Protein AF-A0A1B6MMY5-F1 (afdb_monomer_lite)

Radius of gyration: 15.61 Å; chains: 1; bounding box: 43×25×40 Å

pLDDT: mean 74.76, std 17.75, range [34.72, 93.81]

Structure (mmCIF, N/CA/C/O backbone):
data_AF-A0A1B6MMY5-F1
#
_entry.id   AF-A0A1B6MMY5-F1
#
loop_
_atom_site.group_PDB
_atom_site.id
_atom_site.type_symbol
_atom_site.label_atom_id
_atom_site.label_alt_id
_atom_site.label_comp_id
_atom_site.label_asym_id
_atom_site.label_entity_id
_atom_site.label_seq_id
_atom_site.pdbx_PDB_ins_code
_atom_site.Cartn_x
_atom_site.Cartn_y
_atom_site.Cartn_z
_atom_site.occupancy
_atom_site.B_iso_or_equiv
_atom_site.auth_seq_id
_atom_site.auth_comp_id
_atom_site.auth_asym_id
_atom_site.auth_atom_id
_atom_site.pdbx_PDB_model_num
ATOM 1 N N . ALA A 1 1 ? -19.274 17.283 12.962 1.00 47.78 1 ALA A N 1
ATOM 2 C CA . ALA A 1 1 ? -18.486 17.045 11.737 1.00 47.78 1 ALA A CA 1
ATOM 3 C C . ALA A 1 1 ? -18.705 15.600 11.313 1.00 47.78 1 ALA A C 1
ATOM 5 O O . ALA A 1 1 ? -18.506 14.723 12.147 1.00 47.78 1 ALA A O 1
ATOM 6 N N . ASN A 1 2 ? -19.178 15.352 10.088 1.00 52.91 2 ASN A N 1
ATOM 7 C CA . ASN A 1 2 ? -19.291 13.988 9.566 1.00 52.91 2 ASN A CA 1
ATOM 8 C C . ASN A 1 2 ? -17.880 13.420 9.413 1.00 52.91 2 ASN A C 1
ATOM 10 O O . ASN A 1 2 ? -17.102 13.917 8.601 1.00 52.91 2 ASN A O 1
ATOM 14 N N . LYS A 1 3 ? -17.532 12.427 10.233 1.00 64.00 3 LYS A N 1
ATOM 15 C CA . LYS A 1 3 ? -16.299 11.663 10.051 1.00 64.00 3 LYS A CA 1
ATOM 16 C C . LYS A 1 3 ? -16.514 10.738 8.861 1.00 64.00 3 LYS A C 1
ATOM 18 O O . LYS A 1 3 ? -17.360 9.851 8.930 1.00 64.00 3 LYS A O 1
ATOM 23 N N . SER A 1 4 ? -15.786 10.966 7.772 1.00 78.31 4 SER A N 1
ATOM 24 C CA . SER A 1 4 ? -15.742 10.002 6.675 1.00 78.31 4 SER A CA 1
ATOM 25 C C . SER A 1 4 ? -15.102 8.714 7.188 1.00 78.31 4 SER A C 1
ATOM 27 O O . SER A 1 4 ? -14.048 8.753 7.825 1.00 78.31 4 SER A O 1
ATOM 29 N N . ILE A 1 5 ? -15.753 7.586 6.925 1.00 87.12 5 ILE A N 1
ATOM 30 C CA . ILE A 1 5 ? -15.269 6.255 7.290 1.00 87.12 5 ILE A CA 1
ATOM 31 C C . ILE A 1 5 ? -14.815 5.524 6.030 1.00 87.12 5 ILE A C 1
ATOM 33 O O . ILE A 1 5 ? -15.452 5.622 4.982 1.00 87.12 5 ILE A O 1
ATOM 37 N N . PHE A 1 6 ? -13.707 4.803 6.130 1.00 84.69 6 PHE A N 1
ATOM 38 C CA . PHE A 1 6 ? -13.290 3.827 5.133 1.00 84.69 6 PHE A CA 1
ATOM 39 C C . PHE A 1 6 ? -13.810 2.455 5.556 1.00 84.69 6 PHE A C 1
ATOM 41 O O . PHE A 1 6 ? -13.650 2.075 6.713 1.00 84.69 6 PHE A O 1
ATOM 48 N N . VAL A 1 7 ? -14.420 1.720 4.629 1.00 85.31 7 VAL A N 1
ATOM 49 C CA . VAL A 1 7 ? -14.880 0.348 4.864 1.00 85.31 7 VAL A CA 1
ATOM 50 C C . VAL A 1 7 ? -14.087 -0.574 3.949 1.00 85.31 7 VAL A C 1
ATOM 52 O O . VAL A 1 7 ? -14.070 -0.358 2.736 1.00 85.31 7 VAL A O 1
ATOM 55 N N . ASN A 1 8 ? -13.390 -1.557 4.518 1.00 82.62 8 ASN A N 1
ATOM 56 C CA . ASN A 1 8 ? -12.650 -2.542 3.728 1.00 82.62 8 ASN A CA 1
ATOM 57 C C . ASN A 1 8 ? -13.586 -3.655 3.202 1.00 82.62 8 ASN A C 1
ATOM 59 O O . ASN A 1 8 ? -14.779 -3.695 3.507 1.00 82.62 8 ASN A O 1
ATOM 63 N N . SER A 1 9 ? -13.040 -4.587 2.419 1.00 75.94 9 SER A N 1
ATOM 64 C CA . SER A 1 9 ? -13.798 -5.703 1.833 1.00 75.94 9 SER A CA 1
ATOM 65 C C . SER A 1 9 ? -14.352 -6.699 2.861 1.00 75.94 9 SER A C 1
ATOM 67 O O . SER A 1 9 ? -15.299 -7.415 2.544 1.00 75.94 9 SER A O 1
ATOM 69 N N . SER A 1 10 ? -13.811 -6.736 4.085 1.00 82.81 10 SER A N 1
ATOM 70 C CA . SER A 1 10 ? -14.333 -7.551 5.189 1.00 82.81 10 SER A CA 1
ATOM 71 C C . SER A 1 10 ? -15.380 -6.827 6.047 1.00 82.81 10 SER A C 1
ATOM 73 O O . SER A 1 10 ? -15.894 -7.414 6.998 1.00 82.81 10 SER A O 1
ATOM 75 N N . GLY A 1 11 ? -15.722 -5.573 5.728 1.00 82.81 11 GLY A N 1
ATOM 76 C CA . GLY A 1 11 ? -16.668 -4.760 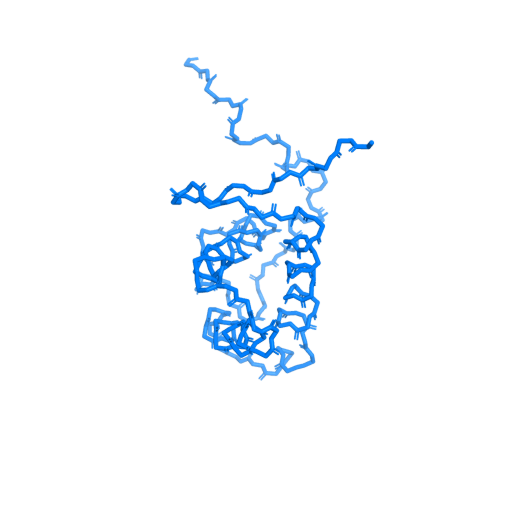6.501 1.00 82.81 11 GLY A CA 1
ATOM 77 C C . GLY A 1 11 ? -16.054 -4.038 7.707 1.00 82.81 11 GLY A C 1
ATOM 78 O O . GLY A 1 11 ? -16.779 -3.403 8.472 1.00 82.81 11 GLY A O 1
ATOM 79 N N . GLY A 1 12 ? -14.733 -4.097 7.879 1.00 86.62 12 GLY A N 1
ATOM 80 C CA . GLY A 1 12 ? -13.991 -3.332 8.876 1.00 86.62 12 GLY A CA 1
ATOM 81 C C . GLY A 1 12 ? -14.055 -1.833 8.590 1.00 86.62 12 GLY A C 1
ATOM 82 O O . GLY A 1 12 ? -13.833 -1.396 7.459 1.00 86.62 12 GLY A O 1
ATOM 83 N N . THR A 1 13 ? -14.364 -1.043 9.619 1.00 90.38 13 THR A N 1
ATOM 84 C CA . THR A 1 13 ? -14.527 0.412 9.523 1.00 90.38 13 THR A CA 1
ATOM 85 C C . THR A 1 13 ? -13.335 1.142 10.125 1.00 90.38 13 THR A C 1
ATOM 87 O O . THR A 1 13 ? -13.007 0.935 11.294 1.00 90.38 13 THR A O 1
ATOM 90 N N . TYR A 1 14 ? -12.749 2.060 9.367 1.00 88.94 14 TYR A N 1
ATOM 91 C CA . TYR A 1 14 ? -11.560 2.811 9.754 1.00 88.94 14 TYR A CA 1
ATOM 92 C C . TYR A 1 14 ? -11.766 4.309 9.548 1.00 88.94 14 TYR A C 1
ATOM 94 O O . TYR A 1 14 ? -12.583 4.743 8.733 1.00 88.94 14 TYR A O 1
ATOM 102 N N . ASP A 1 15 ? -11.008 5.115 10.286 1.00 90.19 15 ASP A N 1
ATOM 103 C CA . ASP A 1 15 ? -10.993 6.562 10.096 1.00 90.19 15 ASP A CA 1
ATOM 104 C C . ASP A 1 15 ? -10.401 6.902 8.716 1.00 90.19 15 ASP A C 1
ATOM 106 O O . ASP A 1 15 ? -9.275 6.515 8.398 1.00 90.19 15 ASP A O 1
ATOM 110 N N . ASN A 1 16 ? -11.153 7.616 7.873 1.00 88.56 16 ASN A N 1
ATOM 111 C CA . ASN A 1 16 ? -10.693 7.921 6.518 1.00 88.56 16 ASN A CA 1
ATOM 112 C C . ASN A 1 16 ? -9.455 8.830 6.503 1.00 88.56 16 ASN A C 1
ATOM 114 O O . ASN A 1 16 ? -8.648 8.716 5.589 1.00 88.56 16 ASN A O 1
ATOM 118 N N . TYR A 1 17 ? -9.276 9.715 7.487 1.00 89.81 17 TYR A N 1
ATOM 119 C CA . TYR A 1 17 ? -8.084 10.561 7.562 1.00 89.81 17 TYR A CA 1
ATOM 120 C C . TYR A 1 17 ? -6.838 9.717 7.836 1.00 89.81 17 TYR A C 1
ATOM 122 O O . TYR A 1 17 ? -5.814 9.905 7.182 1.00 89.81 17 TYR A O 1
ATOM 130 N N . LEU A 1 18 ? -6.942 8.730 8.732 1.00 90.69 18 LEU A N 1
ATOM 131 C CA . LEU A 1 18 ? -5.872 7.755 8.952 1.00 90.69 18 LEU A CA 1
ATOM 132 C C . LEU A 1 18 ? -5.528 7.008 7.656 1.00 90.69 18 LEU A C 1
ATOM 134 O O . LEU A 1 18 ? -4.361 6.943 7.278 1.00 90.69 18 LEU A O 1
ATOM 138 N N . VAL A 1 19 ? -6.539 6.482 6.959 1.00 90.19 19 VAL A N 1
ATOM 139 C CA . VAL A 1 19 ? -6.339 5.717 5.718 1.00 90.19 19 VAL A CA 1
ATOM 140 C C . VAL A 1 19 ? -5.700 6.572 4.622 1.00 90.19 19 VAL A C 1
ATOM 142 O O . VAL A 1 19 ? -4.749 6.130 3.985 1.00 90.19 19 VAL A O 1
ATOM 145 N N . GLN A 1 20 ? -6.173 7.803 4.419 1.00 90.00 20 GLN A N 1
ATOM 146 C CA . GLN A 1 20 ? -5.607 8.719 3.423 1.00 90.00 20 GLN A CA 1
ATOM 147 C C . GLN A 1 20 ? -4.156 9.092 3.743 1.00 90.00 20 GLN A C 1
ATOM 149 O O . GLN A 1 20 ? -3.329 9.118 2.836 1.00 90.00 20 GLN A O 1
ATOM 154 N N . ASN A 1 21 ? -3.820 9.306 5.019 1.00 92.06 21 ASN A N 1
ATOM 155 C CA . ASN A 1 21 ? -2.438 9.571 5.419 1.00 92.06 21 ASN A CA 1
ATOM 156 C C . ASN A 1 21 ? -1.521 8.376 5.149 1.00 92.06 21 ASN A C 1
ATOM 158 O O . ASN A 1 21 ? -0.424 8.572 4.641 1.00 92.06 21 ASN A O 1
ATOM 162 N N . LEU A 1 22 ? -1.972 7.149 5.437 1.00 92.81 22 LEU A N 1
ATOM 163 C CA . LEU A 1 22 ? -1.197 5.937 5.150 1.00 92.81 22 LEU A CA 1
ATOM 164 C C . LEU A 1 22 ? -0.953 5.764 3.645 1.00 92.81 22 LEU A C 1
ATOM 166 O O . LEU A 1 22 ? 0.160 5.436 3.242 1.00 92.81 22 LEU A O 1
ATOM 170 N N . ILE A 1 23 ? -1.966 6.030 2.813 1.00 90.00 23 ILE A N 1
ATOM 171 C CA . ILE A 1 23 ? -1.830 5.991 1.350 1.00 90.00 23 ILE A CA 1
ATOM 172 C C . ILE A 1 23 ? -0.841 7.060 0.873 1.00 90.00 23 ILE A C 1
ATOM 174 O O . ILE A 1 23 ? 0.064 6.747 0.105 1.00 90.00 23 ILE A O 1
ATOM 178 N N . ALA A 1 24 ? -0.984 8.306 1.329 1.00 88.19 24 ALA A N 1
ATOM 179 C CA . ALA A 1 24 ? -0.100 9.397 0.925 1.00 88.19 24 ALA A CA 1
ATOM 180 C C . ALA A 1 24 ? 1.355 9.130 1.339 1.00 88.19 24 ALA A C 1
ATOM 182 O O . ALA A 1 24 ? 2.274 9.334 0.548 1.00 88.19 24 ALA A O 1
ATOM 183 N N . GLU A 1 25 ? 1.564 8.624 2.555 1.00 89.69 25 GLU A N 1
ATOM 184 C CA . GLU A 1 25 ? 2.888 8.270 3.061 1.00 89.69 25 GLU A CA 1
ATOM 185 C C . GLU A 1 25 ? 3.509 7.120 2.261 1.00 89.69 25 GLU A C 1
ATOM 187 O O . GLU A 1 25 ? 4.681 7.199 1.899 1.00 89.69 25 GLU A O 1
ATOM 192 N N . ALA A 1 26 ? 2.729 6.093 1.912 1.00 87.81 26 ALA A N 1
ATOM 193 C CA . ALA A 1 26 ? 3.189 5.013 1.045 1.00 87.81 26 ALA A CA 1
ATOM 194 C C . ALA A 1 26 ? 3.566 5.522 -0.356 1.00 87.81 26 ALA A C 1
ATOM 196 O O . ALA A 1 26 ? 4.632 5.192 -0.867 1.00 87.81 26 ALA A O 1
ATOM 197 N N . MET A 1 27 ? 2.745 6.379 -0.964 1.00 81.94 27 MET A N 1
ATOM 198 C CA . MET A 1 27 ? 3.056 6.961 -2.273 1.00 81.94 27 MET A CA 1
ATOM 199 C C . MET A 1 27 ? 4.377 7.744 -2.227 1.00 81.94 27 MET A C 1
ATOM 201 O O . MET A 1 27 ? 5.283 7.487 -3.014 1.00 81.94 27 MET A O 1
ATOM 205 N N . VAL A 1 28 ? 4.538 8.653 -1.265 1.00 80.75 28 VAL A N 1
ATOM 206 C CA . VAL A 1 28 ? 5.719 9.530 -1.196 1.00 80.75 28 VAL A CA 1
ATOM 207 C C . VAL A 1 28 ? 6.986 8.780 -0.778 1.00 80.75 28 VAL A C 1
ATOM 209 O O . VAL A 1 28 ? 8.028 8.949 -1.406 1.00 80.75 28 VAL A O 1
ATOM 212 N N . ASN A 1 29 ? 6.918 7.956 0.270 1.00 77.88 29 ASN A N 1
ATOM 213 C CA . ASN A 1 29 ? 8.115 7.381 0.893 1.00 77.88 29 ASN A CA 1
ATOM 214 C C . ASN A 1 29 ? 8.495 6.005 0.342 1.00 77.88 29 ASN A C 1
ATOM 216 O O . ASN A 1 29 ? 9.662 5.624 0.421 1.00 77.88 29 ASN A O 1
ATOM 220 N N . VAL A 1 30 ? 7.525 5.250 -0.181 1.00 79.69 30 VAL A N 1
ATOM 221 C CA . VAL A 1 30 ? 7.733 3.871 -0.641 1.00 79.69 30 VAL A CA 1
ATOM 222 C C . VAL A 1 30 ? 7.827 3.833 -2.161 1.00 79.69 30 VAL A C 1
ATOM 224 O O . VAL A 1 30 ? 8.801 3.297 -2.677 1.00 79.69 30 VAL A O 1
ATOM 227 N N . LEU A 1 31 ? 6.870 4.437 -2.874 1.00 70.94 31 LEU A N 1
ATOM 228 C CA . LEU A 1 31 ? 6.870 4.487 -4.343 1.00 70.94 31 LEU A CA 1
ATOM 229 C C . LEU A 1 31 ? 7.885 5.494 -4.888 1.00 70.94 31 LEU A C 1
ATOM 231 O O . LEU A 1 31 ? 8.701 5.132 -5.724 1.00 70.94 31 LEU A O 1
ATOM 235 N N . PHE A 1 32 ? 7.899 6.732 -4.393 1.00 67.94 32 PHE A N 1
ATOM 236 C CA . PHE A 1 32 ? 8.749 7.801 -4.946 1.00 67.94 32 PHE A CA 1
ATOM 237 C C . PHE A 1 32 ? 10.058 8.042 -4.175 1.00 67.94 32 PHE A C 1
ATOM 239 O O . PHE A 1 32 ? 10.649 9.121 -4.253 1.00 67.94 32 PHE A O 1
ATOM 246 N N . GLY A 1 33 ? 10.543 7.0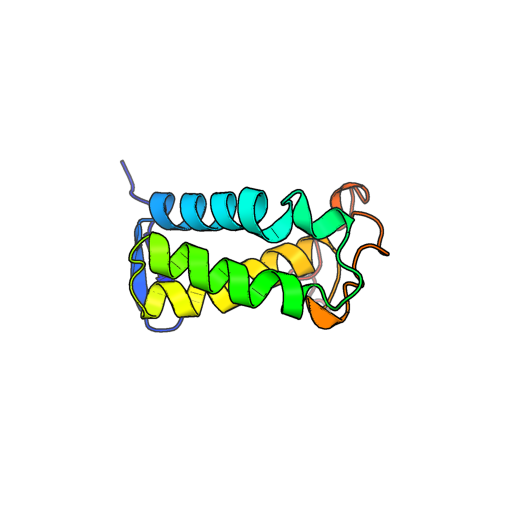43 -3.434 1.00 67.81 33 GLY A N 1
ATOM 247 C CA . GLY A 1 33 ? 11.804 7.146 -2.697 1.00 67.81 33 GLY A CA 1
ATOM 248 C C . GLY A 1 33 ? 13.041 7.217 -3.608 1.00 67.81 33 GLY A C 1
ATOM 249 O O . GLY A 1 33 ? 13.066 6.645 -4.695 1.00 67.81 33 GLY A O 1
ATOM 250 N N . GLU A 1 34 ? 14.125 7.846 -3.133 1.00 71.12 34 GLU A N 1
ATOM 251 C CA . GLU A 1 34 ? 15.418 7.950 -3.852 1.00 71.12 34 GLU A CA 1
ATOM 252 C C . GLU A 1 34 ? 15.961 6.594 -4.340 1.00 71.12 34 GLU A C 1
ATOM 254 O O . GLU A 1 34 ? 16.608 6.515 -5.382 1.00 71.12 34 GLU A O 1
ATOM 259 N N . GLN A 1 35 ? 15.665 5.509 -3.616 1.00 71.94 35 GLN A N 1
ATOM 260 C CA . GLN A 1 35 ? 16.109 4.159 -3.972 1.00 71.94 35 GLN A CA 1
ATOM 261 C C . GLN A 1 35 ? 15.491 3.635 -5.275 1.00 71.94 35 GLN A C 1
ATOM 263 O O . GLN A 1 35 ? 16.089 2.762 -5.904 1.00 71.94 35 GLN A O 1
ATOM 268 N N . LEU A 1 36 ? 14.331 4.156 -5.693 1.00 74.69 36 LEU A N 1
ATOM 269 C CA . LEU A 1 36 ? 13.672 3.716 -6.922 1.00 74.69 36 LEU A CA 1
ATOM 270 C C . LEU A 1 36 ? 14.504 4.084 -8.157 1.00 74.69 36 LEU A C 1
ATOM 272 O O . LEU A 1 36 ? 14.621 3.281 -9.075 1.00 74.69 36 LEU A O 1
ATOM 276 N N . LYS A 1 37 ? 15.156 5.256 -8.152 1.00 71.75 37 LYS A N 1
ATOM 277 C CA . LYS A 1 37 ? 15.930 5.788 -9.293 1.00 71.75 37 LYS A CA 1
ATOM 278 C C . LYS A 1 37 ? 17.046 4.859 -9.783 1.00 71.75 37 LYS A C 1
ATOM 280 O O . LYS A 1 37 ? 17.542 5.028 -10.894 1.00 71.75 37 LYS A O 1
ATOM 285 N N . HIS A 1 38 ? 17.486 3.929 -8.940 1.00 72.94 38 HIS A N 1
ATOM 286 C CA . HIS A 1 38 ? 18.579 2.999 -9.225 1.00 72.94 38 HIS A CA 1
ATOM 287 C C . HIS A 1 38 ? 18.126 1.536 -9.275 1.00 72.94 38 HIS A C 1
ATOM 289 O O . HIS A 1 38 ? 18.957 0.640 -9.434 1.00 72.94 38 HIS A O 1
ATOM 295 N N . TYR A 1 39 ? 16.832 1.279 -9.107 1.00 78.31 39 TYR A N 1
ATOM 296 C CA . TYR A 1 39 ? 16.279 -0.061 -9.138 1.00 78.31 39 TYR A CA 1
ATOM 297 C C . TYR A 1 39 ? 15.898 -0.430 -10.573 1.00 78.31 39 TYR A C 1
ATOM 299 O O . TYR A 1 39 ? 15.190 0.319 -11.223 1.00 78.31 39 TYR A O 1
ATOM 307 N N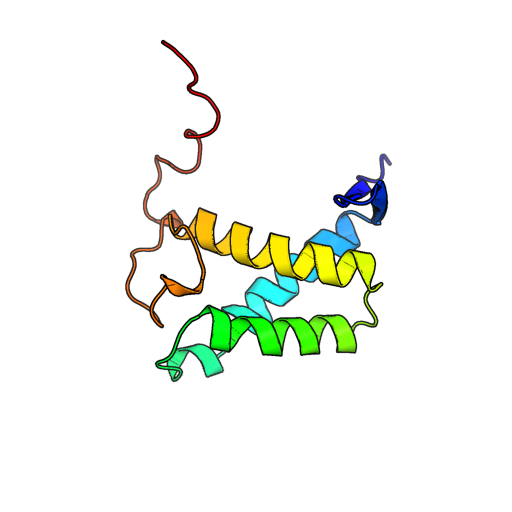 . ASN A 1 40 ? 16.354 -1.583 -11.070 1.00 72.88 40 ASN A N 1
ATOM 308 C CA . ASN A 1 40 ? 16.131 -2.020 -12.459 1.00 72.88 40 ASN A CA 1
ATOM 309 C C . ASN A 1 40 ? 15.191 -3.241 -12.574 1.00 72.88 40 ASN A C 1
ATOM 311 O O . ASN A 1 40 ? 15.189 -3.915 -13.602 1.00 72.88 40 ASN A O 1
ATOM 315 N N . GLY A 1 41 ? 14.447 -3.573 -11.513 1.00 75.38 41 GLY A N 1
ATOM 316 C CA . GLY A 1 41 ? 13.524 -4.717 -11.469 1.00 75.38 41 GLY A CA 1
ATOM 317 C C . GLY A 1 41 ? 12.048 -4.330 -11.630 1.00 75.38 41 GLY A C 1
ATOM 318 O O . GLY A 1 41 ? 11.732 -3.213 -12.039 1.00 75.38 41 GLY A O 1
ATOM 319 N N . SER A 1 42 ? 11.150 -5.253 -11.272 1.00 82.25 42 SER A N 1
ATOM 320 C CA . SER A 1 42 ? 9.698 -5.015 -11.229 1.00 82.25 42 SER A CA 1
ATOM 321 C C . SER A 1 42 ? 9.335 -3.980 -10.160 1.00 82.25 42 SER A C 1
ATOM 323 O O . SER A 1 42 ? 9.800 -4.073 -9.020 1.00 82.25 42 SER A O 1
ATOM 325 N N . MET A 1 43 ? 8.452 -3.027 -10.476 1.00 81.19 43 MET A N 1
ATOM 326 C CA . MET A 1 43 ? 7.950 -2.083 -9.471 1.00 81.19 43 MET A CA 1
ATOM 327 C C . MET A 1 43 ? 7.268 -2.813 -8.305 1.00 81.19 43 MET A C 1
ATOM 329 O O . MET A 1 43 ? 7.374 -2.366 -7.165 1.00 81.19 43 MET A O 1
ATOM 333 N N . ALA A 1 44 ? 6.632 -3.964 -8.548 1.00 84.12 44 ALA A N 1
ATOM 334 C CA . ALA A 1 44 ? 6.015 -4.763 -7.491 1.00 84.12 44 ALA A CA 1
ATOM 335 C C . ALA A 1 44 ? 7.053 -5.316 -6.499 1.00 84.12 44 ALA A C 1
ATOM 337 O O . ALA A 1 44 ? 6.834 -5.245 -5.286 1.00 84.12 44 ALA A O 1
ATOM 338 N N . ASP A 1 45 ? 8.197 -5.796 -7.000 1.00 86.62 45 ASP A N 1
ATOM 339 C CA . ASP A 1 45 ? 9.309 -6.313 -6.188 1.00 86.62 45 ASP A CA 1
ATOM 340 C C . ASP A 1 45 ? 9.996 -5.200 -5.386 1.00 86.62 45 ASP A C 1
ATOM 342 O O . ASP A 1 45 ? 10.506 -5.423 -4.285 1.00 86.62 45 ASP A O 1
ATOM 346 N N . PHE A 1 46 ? 10.004 -3.978 -5.922 1.00 85.19 46 PHE A N 1
ATOM 347 C CA . PHE A 1 46 ? 10.485 -2.810 -5.197 1.00 85.19 46 PHE A CA 1
ATOM 348 C C . PHE A 1 46 ? 9.500 -2.373 -4.109 1.00 85.19 46 PHE A C 1
ATOM 350 O O . PHE A 1 46 ? 9.889 -2.144 -2.960 1.00 85.19 46 PHE A O 1
ATOM 357 N N . PHE A 1 47 ? 8.230 -2.241 -4.474 1.00 87.25 47 PHE A N 1
ATOM 358 C CA . PHE A 1 47 ? 7.214 -1.595 -3.662 1.00 87.25 47 PHE A CA 1
ATOM 359 C C . PHE A 1 47 ? 6.701 -2.479 -2.525 1.00 87.25 47 PHE A C 1
ATOM 361 O O . PHE A 1 47 ? 6.648 -2.029 -1.381 1.00 87.25 47 PHE A O 1
ATOM 368 N N . THR A 1 48 ? 6.348 -3.734 -2.815 1.00 89.31 48 THR A N 1
ATOM 369 C CA . THR A 1 48 ? 5.614 -4.605 -1.878 1.00 89.31 48 THR A CA 1
ATOM 370 C C . THR A 1 48 ? 6.349 -4.808 -0.548 1.00 89.31 48 THR A C 1
ATOM 372 O O . THR A 1 48 ? 5.743 -4.568 0.497 1.00 89.31 48 THR A O 1
ATOM 375 N N . PRO A 1 49 ? 7.655 -5.150 -0.523 1.00 90.88 49 PRO A N 1
ATOM 376 C CA . PRO A 1 49 ? 8.366 -5.347 0.742 1.00 90.88 49 PRO A CA 1
ATOM 377 C C . PRO A 1 49 ? 8.466 -4.062 1.573 1.00 90.88 49 PRO A C 1
ATOM 379 O O . PRO A 1 49 ? 8.355 -4.089 2.795 1.00 90.88 49 PRO A O 1
ATOM 382 N N . ARG A 1 50 ? 8.636 -2.913 0.911 1.00 91.06 50 ARG A N 1
ATOM 383 C CA . ARG A 1 50 ? 8.773 -1.614 1.581 1.00 91.06 50 ARG A CA 1
ATOM 384 C C . ARG A 1 50 ? 7.430 -1.099 2.103 1.00 91.06 50 ARG A C 1
ATOM 386 O O . ARG A 1 50 ? 7.386 -0.447 3.146 1.00 91.06 50 ARG A O 1
ATOM 393 N N . LEU A 1 51 ? 6.332 -1.403 1.408 1.00 92.19 51 LEU A N 1
ATOM 394 C CA . LEU A 1 51 ? 4.990 -1.146 1.922 1.00 92.19 51 LEU A CA 1
ATOM 395 C C . LEU A 1 51 ? 4.738 -1.979 3.184 1.00 92.19 51 LEU A C 1
ATOM 397 O O . LEU A 1 51 ? 4.243 -1.445 4.175 1.00 92.19 51 LEU A O 1
ATOM 401 N N . ASP A 1 52 ? 5.119 -3.256 3.171 1.00 93.06 52 ASP A N 1
ATOM 402 C CA . ASP A 1 52 ? 4.983 -4.139 4.330 1.00 93.06 52 ASP A CA 1
ATOM 403 C C . ASP A 1 52 ? 5.743 -3.600 5.547 1.00 93.06 52 ASP A C 1
ATOM 405 O O . ASP A 1 52 ? 5.174 -3.506 6.637 1.00 93.06 52 ASP A O 1
ATOM 409 N N . GLU A 1 53 ? 6.990 -3.167 5.359 1.00 93.00 53 GLU A N 1
ATOM 410 C CA . GLU A 1 53 ? 7.793 -2.525 6.406 1.00 93.00 53 GLU A CA 1
ATOM 411 C C . GLU A 1 53 ? 7.132 -1.252 6.953 1.00 93.00 53 GLU A C 1
ATOM 413 O O . GLU A 1 53 ? 7.057 -1.071 8.173 1.00 93.00 53 GLU A O 1
ATOM 418 N N . LEU A 1 54 ? 6.599 -0.388 6.080 1.00 92.56 54 LEU A N 1
ATOM 419 C CA . LEU A 1 54 ? 5.896 0.827 6.495 1.00 92.56 54 LEU A CA 1
ATOM 420 C C . LEU A 1 54 ? 4.667 0.495 7.352 1.00 92.56 54 LEU A C 1
ATOM 422 O O . LEU A 1 54 ? 4.518 1.042 8.447 1.00 92.56 54 LEU A O 1
ATOM 426 N N . LEU A 1 55 ? 3.799 -0.404 6.888 1.00 93.81 55 LEU A N 1
ATOM 427 C CA . LEU A 1 55 ? 2.564 -0.762 7.593 1.00 93.81 55 LEU A CA 1
ATOM 428 C C . LEU A 1 55 ? 2.858 -1.423 8.948 1.00 93.81 55 LEU A C 1
ATOM 430 O O . LEU A 1 55 ? 2.205 -1.099 9.945 1.00 93.81 55 LEU A O 1
ATOM 434 N N . LEU A 1 56 ? 3.885 -2.275 9.010 1.00 93.69 56 LEU A N 1
ATOM 435 C CA . LEU A 1 56 ? 4.373 -2.864 10.259 1.00 93.69 56 LEU A CA 1
ATOM 436 C C . LEU A 1 56 ? 4.911 -1.794 11.216 1.00 93.69 56 LEU A C 1
ATOM 438 O O . LEU A 1 56 ? 4.540 -1.782 12.389 1.00 93.69 56 LEU A O 1
ATOM 442 N N . SER A 1 57 ? 5.726 -0.854 10.728 1.00 93.69 57 SER A N 1
ATOM 443 C CA . SER A 1 57 ? 6.308 0.220 11.552 1.00 93.69 57 SER A CA 1
ATOM 444 C C . SER A 1 57 ? 5.256 1.140 12.184 1.00 93.69 57 SER A C 1
ATOM 446 O O . SER A 1 57 ? 5.473 1.707 13.254 1.00 93.69 57 SER A O 1
ATOM 448 N N . LYS A 1 58 ? 4.093 1.265 11.537 1.00 91.94 58 LYS A N 1
ATOM 449 C CA . LYS A 1 58 ? 2.957 2.083 11.982 1.00 91.94 58 LYS A CA 1
ATOM 450 C C . LYS A 1 58 ? 1.967 1.304 12.849 1.00 91.94 58 LYS A C 1
ATOM 452 O O . LYS A 1 58 ? 0.971 1.883 13.279 1.00 91.94 58 LYS A O 1
ATOM 457 N N . ASN A 1 59 ? 2.239 0.023 13.111 1.00 93.19 59 ASN A N 1
ATOM 458 C CA . ASN A 1 59 ? 1.365 -0.877 13.857 1.00 93.19 59 ASN A CA 1
ATOM 459 C C . ASN A 1 59 ? -0.069 -0.887 13.292 1.00 93.19 59 ASN A C 1
ATOM 461 O O . ASN A 1 59 ? -1.051 -0.794 14.033 1.00 93.19 59 ASN A O 1
ATOM 465 N N . VAL A 1 60 ? -0.179 -0.911 11.959 1.00 92.62 60 VAL A N 1
ATOM 466 C CA . VAL A 1 60 ? -1.470 -0.921 11.263 1.00 92.62 60 VAL A CA 1
ATOM 467 C C . VAL A 1 60 ? -2.176 -2.241 11.548 1.00 92.62 60 VAL A C 1
ATOM 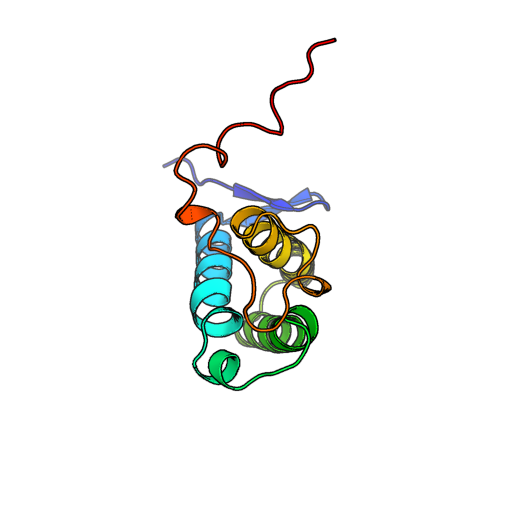469 O O . VAL A 1 60 ? -1.568 -3.309 11.486 1.00 92.62 60 VAL A O 1
ATOM 472 N N . ASP A 1 61 ? -3.474 -2.157 11.841 1.00 91.62 61 ASP A N 1
ATOM 473 C CA . ASP A 1 61 ? -4.340 -3.324 12.005 1.00 91.62 61 ASP A CA 1
ATOM 474 C C . ASP A 1 61 ? -4.167 -4.305 10.825 1.00 91.62 61 ASP A C 1
ATOM 476 O O . ASP A 1 61 ? -4.210 -3.858 9.677 1.00 91.62 61 ASP A O 1
ATOM 480 N N . PRO A 1 62 ? -3.995 -5.621 11.056 1.00 91.06 62 PRO A N 1
ATOM 481 C CA . PRO A 1 62 ? -3.729 -6.575 9.981 1.00 91.06 62 PRO A CA 1
ATOM 482 C C . PRO A 1 62 ? -4.765 -6.556 8.851 1.00 91.06 62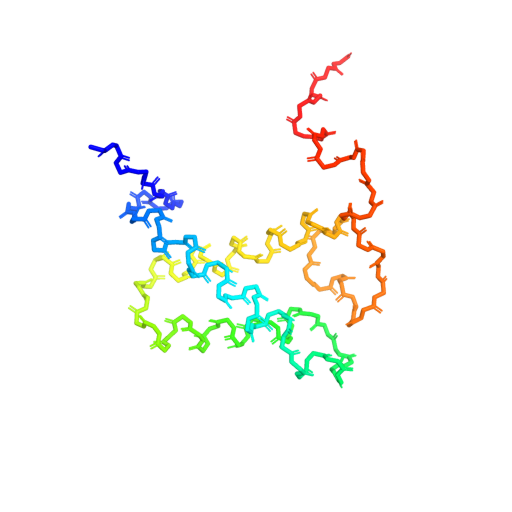 PRO A C 1
ATOM 484 O O . PRO A 1 62 ? -4.389 -6.624 7.685 1.00 91.06 62 PRO A O 1
ATOM 487 N N . GLN A 1 63 ? -6.056 -6.382 9.162 1.00 90.38 63 GLN A N 1
ATOM 488 C CA . GLN A 1 63 ? -7.095 -6.332 8.127 1.00 90.38 63 GLN A CA 1
ATOM 489 C C . GLN A 1 63 ? -7.036 -5.037 7.309 1.00 90.38 63 GLN A C 1
ATOM 491 O O . GLN A 1 63 ? -7.326 -5.044 6.109 1.00 90.38 63 GLN A O 1
ATOM 496 N N . LEU A 1 64 ? -6.665 -3.917 7.935 1.00 91.06 64 LEU A N 1
ATOM 497 C CA . LEU A 1 64 ? -6.398 -2.674 7.214 1.00 91.06 64 LEU A CA 1
ATOM 498 C C . LEU A 1 64 ? -5.120 -2.781 6.381 1.00 91.06 64 LEU A C 1
ATOM 500 O O . LEU A 1 64 ? -5.098 -2.309 5.248 1.00 91.06 64 LEU A O 1
ATOM 504 N N . SER A 1 65 ? -4.080 -3.410 6.926 1.00 92.19 65 SER A N 1
ATOM 505 C CA . SER A 1 65 ? -2.806 -3.646 6.251 1.00 92.19 65 SER A CA 1
ATOM 506 C C . SER A 1 65 ? -3.027 -4.429 4.961 1.00 92.19 65 SER A C 1
ATOM 508 O O . SER A 1 65 ? -2.689 -3.938 3.887 1.00 92.19 65 SER A O 1
ATOM 510 N N . ASP A 1 66 ? -3.719 -5.568 5.038 1.00 90.50 66 ASP A N 1
ATOM 511 C CA . ASP A 1 66 ? -4.057 -6.377 3.866 1.00 90.50 66 ASP A CA 1
ATOM 512 C C . ASP A 1 66 ? -4.858 -5.569 2.839 1.00 90.50 66 ASP A C 1
ATOM 514 O O . ASP A 1 66 ? -4.518 -5.559 1.659 1.00 90.50 66 ASP A O 1
ATOM 518 N N . ALA A 1 67 ? -5.870 -4.807 3.270 1.00 90.31 67 ALA A N 1
ATOM 519 C CA . ALA A 1 67 ? -6.647 -3.963 2.362 1.00 90.31 67 ALA A CA 1
ATOM 520 C C . ALA A 1 67 ? -5.790 -2.889 1.660 1.00 90.31 67 ALA A C 1
ATOM 522 O O . ALA A 1 67 ? -5.990 -2.608 0.475 1.00 90.31 67 ALA A O 1
ATOM 523 N N . LEU A 1 68 ? -4.830 -2.291 2.370 1.00 91.12 68 LEU A N 1
ATOM 524 C CA . LEU A 1 68 ? -3.920 -1.283 1.825 1.00 91.12 68 LEU A CA 1
ATOM 525 C C . LEU A 1 68 ? -2.910 -1.880 0.841 1.00 91.12 68 LEU A C 1
ATOM 527 O O . LEU A 1 68 ? -2.628 -1.238 -0.173 1.00 91.12 68 LEU A O 1
ATOM 531 N N . LYS A 1 69 ? -2.439 -3.111 1.079 1.00 90.12 69 LYS A N 1
ATOM 532 C CA . LYS A 1 69 ? -1.559 -3.844 0.154 1.00 90.12 69 LYS A CA 1
ATOM 533 C C . LYS A 1 69 ? -2.189 -4.077 -1.215 1.00 90.12 69 LYS A C 1
ATOM 535 O O . LYS A 1 69 ? -1.468 -4.082 -2.200 1.00 90.12 69 LYS A O 1
ATOM 540 N N . TYR A 1 70 ? -3.514 -4.206 -1.302 1.00 85.69 70 TYR A N 1
ATOM 541 C CA . TYR A 1 70 ? -4.211 -4.264 -2.594 1.00 85.69 70 TYR A CA 1
ATOM 542 C C . TYR A 1 70 ? -4.527 -2.875 -3.154 1.00 85.69 70 TYR A C 1
ATOM 544 O O . TYR A 1 70 ? -4.340 -2.618 -4.342 1.00 85.69 70 TYR A O 1
ATOM 552 N N . LYS A 1 71 ? -5.008 -1.959 -2.306 1.00 86.12 71 LYS A N 1
ATOM 553 C CA . LYS A 1 71 ? -5.518 -0.657 -2.751 1.00 86.12 71 LYS A CA 1
ATOM 554 C C . LYS A 1 71 ? -4.430 0.282 -3.271 1.00 86.12 71 LYS A C 1
ATOM 556 O O . LYS A 1 71 ? -4.669 0.992 -4.242 1.00 86.12 71 LYS A O 1
ATOM 561 N N . ILE A 1 72 ? -3.268 0.340 -2.620 1.00 87.88 72 ILE A N 1
ATOM 562 C CA . ILE A 1 72 ? -2.216 1.300 -2.988 1.00 87.88 72 ILE A CA 1
ATOM 563 C C . ILE A 1 72 ? -1.620 0.983 -4.371 1.00 87.88 72 ILE A C 1
ATOM 565 O O . ILE A 1 72 ? -1.596 1.901 -5.191 1.00 87.88 72 ILE A O 1
ATOM 569 N N . PRO A 1 73 ? -1.245 -0.275 -4.692 1.00 84.50 73 PRO A N 1
ATOM 570 C CA . PRO A 1 73 ? -0.858 -0.657 -6.052 1.00 84.50 73 PRO A CA 1
ATOM 571 C C . PRO A 1 73 ? -1.899 -0.286 -7.103 1.00 84.50 73 PRO A C 1
ATOM 573 O O . PRO A 1 73 ? -1.561 0.322 -8.106 1.00 84.50 73 PRO A O 1
ATOM 576 N N . GLN A 1 74 ? -3.180 -0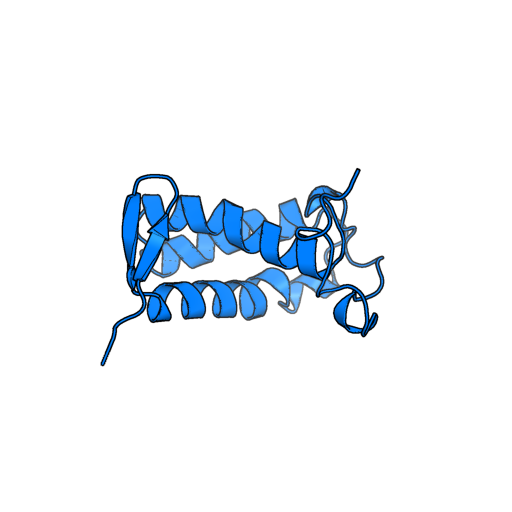.573 -6.852 1.00 83.25 74 GLN A N 1
ATOM 577 C CA . GLN A 1 74 ? -4.250 -0.245 -7.798 1.00 83.25 74 GLN A CA 1
ATOM 578 C C . GLN A 1 74 ? -4.334 1.253 -8.100 1.00 83.25 74 GLN A C 1
ATOM 580 O O . GLN A 1 74 ? -4.571 1.631 -9.242 1.00 83.25 74 GLN A O 1
ATOM 585 N N . LEU A 1 75 ? -4.150 2.112 -7.092 1.00 82.19 75 LEU A N 1
ATOM 586 C CA . LEU A 1 75 ? -4.173 3.563 -7.284 1.00 82.19 75 LEU A CA 1
ATOM 587 C C . LEU A 1 75 ? -3.021 4.045 -8.166 1.00 82.19 75 LEU A C 1
ATOM 589 O O . LEU A 1 75 ? -3.231 4.919 -9.003 1.00 82.19 75 LEU A O 1
ATOM 593 N N . GLU A 1 76 ? -1.830 3.476 -7.988 1.00 79.69 76 GLU A N 1
ATOM 594 C CA . GLU A 1 76 ? -0.697 3.749 -8.869 1.00 79.69 76 GLU A CA 1
ATOM 595 C C . GLU A 1 76 ? -1.003 3.252 -10.287 1.00 79.69 76 GLU A C 1
ATOM 597 O O . GLU A 1 76 ? -0.883 4.019 -11.238 1.00 79.69 76 GLU A O 1
ATOM 602 N N . CYS A 1 77 ? -1.479 2.014 -10.430 1.00 74.12 77 CYS A N 1
ATOM 603 C CA . CYS A 1 77 ? -1.676 1.395 -11.737 1.00 74.12 77 CYS A CA 1
ATOM 604 C C . CYS A 1 77 ? -2.714 2.171 -12.552 1.00 74.12 77 CYS A C 1
ATOM 606 O O . CYS A 1 77 ? -2.507 2.454 -13.730 1.00 74.12 77 CYS A O 1
ATOM 608 N N . VAL A 1 78 ? -3.784 2.629 -11.894 1.00 74.75 78 VAL A N 1
ATOM 609 C CA . VAL A 1 78 ? -4.776 3.544 -12.476 1.00 74.75 78 VAL A CA 1
ATOM 610 C C . VAL A 1 78 ? -4.139 4.869 -12.905 1.00 74.75 78 VAL A C 1
ATOM 612 O O . VAL A 1 78 ? -4.447 5.366 -13.987 1.00 74.75 78 VAL A O 1
ATOM 615 N N . ALA A 1 79 ? -3.239 5.437 -12.099 1.00 71.25 79 ALA A N 1
ATOM 616 C CA . ALA A 1 79 ? -2.527 6.673 -12.428 1.00 71.25 79 ALA A CA 1
ATOM 617 C C . ALA A 1 79 ? -1.483 6.510 -13.549 1.00 71.25 79 ALA A C 1
ATOM 619 O O . ALA A 1 79 ? -1.050 7.517 -14.108 1.00 71.25 79 ALA A O 1
ATOM 620 N N . SER A 1 80 ? -1.112 5.276 -13.894 1.00 68.69 80 SER A N 1
ATOM 621 C CA . SER A 1 80 ? -0.155 4.933 -14.954 1.00 68.69 80 SER A CA 1
ATOM 622 C C . SER A 1 80 ? -0.803 4.214 -16.149 1.00 68.69 80 SER A C 1
ATOM 624 O O . SER A 1 80 ? -0.098 3.794 -17.066 1.00 68.69 80 SER A O 1
ATOM 626 N N . ALA A 1 81 ? -2.137 4.071 -16.152 1.00 74.44 81 ALA A N 1
ATOM 627 C CA . ALA A 1 81 ? -2.905 3.291 -17.130 1.00 74.44 81 ALA A CA 1
ATOM 628 C C . ALA A 1 81 ? -2.369 1.856 -17.336 1.00 74.44 81 ALA A C 1
ATOM 630 O O . ALA A 1 81 ? -2.371 1.327 -18.449 1.00 74.44 81 ALA A O 1
ATOM 631 N N . ALA A 1 82 ? -1.907 1.239 -16.249 1.00 72.19 82 ALA A N 1
ATOM 632 C CA . ALA A 1 82 ? -1.377 -0.115 -16.199 1.00 72.19 82 ALA A CA 1
ATOM 633 C C . ALA A 1 82 ? -2.336 -1.065 -15.465 1.00 72.19 82 ALA A C 1
ATOM 635 O O . ALA A 1 82 ? -3.098 -0.648 -14.596 1.00 72.19 82 ALA A O 1
ATOM 636 N N . ASP A 1 83 ? -2.268 -2.358 -15.790 1.00 74.31 83 ASP A N 1
ATOM 637 C CA . ASP A 1 83 ? -3.060 -3.402 -15.126 1.00 74.31 83 ASP A CA 1
ATOM 638 C C . ASP A 1 83 ? -2.409 -3.911 -13.821 1.00 74.31 83 ASP A C 1
ATOM 640 O O . ASP A 1 83 ? -3.103 -4.443 -12.955 1.00 74.31 83 ASP A O 1
ATOM 644 N N . SER A 1 84 ? -1.083 -3.776 -13.666 1.00 78.06 84 SER A N 1
ATOM 645 C CA . SER A 1 84 ? -0.321 -4.228 -12.486 1.00 78.06 84 SER A CA 1
ATOM 646 C C . SER A 1 84 ? 0.974 -3.428 -12.296 1.00 78.06 84 SER A C 1
ATOM 648 O O . SER A 1 84 ? 1.540 -2.902 -13.249 1.00 78.06 84 SER A O 1
ATOM 650 N N . LEU A 1 85 ? 1.519 -3.418 -11.078 1.00 79.75 85 LEU A N 1
ATOM 651 C CA . LEU A 1 85 ? 2.877 -2.930 -10.825 1.00 79.75 85 LEU A CA 1
ATOM 652 C C . LEU A 1 85 ? 3.942 -3.766 -11.553 1.00 79.75 85 LEU A C 1
ATOM 654 O O . LEU A 1 85 ? 5.012 -3.255 -11.863 1.00 79.75 85 LEU A O 1
ATOM 658 N N . ASP A 1 86 ? 3.660 -5.028 -11.877 1.00 78.19 86 ASP A N 1
ATOM 659 C CA . ASP A 1 86 ? 4.616 -5.902 -12.572 1.00 78.19 86 ASP A CA 1
ATOM 660 C C . ASP A 1 86 ? 4.885 -5.482 -14.018 1.00 78.19 86 ASP A C 1
ATOM 662 O O . ASP A 1 86 ? 5.957 -5.754 -14.559 1.00 78.19 86 ASP A O 1
ATOM 666 N N . ILE A 1 87 ? 3.907 -4.832 -14.658 1.00 70.56 87 ILE A N 1
ATOM 667 C CA . ILE A 1 87 ? 4.038 -4.367 -16.047 1.00 70.56 87 ILE A CA 1
ATOM 668 C C . ILE A 1 87 ? 4.668 -2.973 -16.116 1.00 70.56 87 ILE A C 1
ATOM 670 O O . ILE A 1 87 ? 5.101 -2.531 -17.181 1.00 70.56 87 ILE A O 1
ATOM 674 N N . LEU A 1 88 ? 4.753 -2.296 -14.971 1.00 69.50 88 LEU A N 1
ATOM 675 C CA . LEU A 1 88 ? 5.450 -1.036 -14.812 1.00 69.50 88 LEU A CA 1
ATOM 676 C C . LEU A 1 88 ? 6.932 -1.341 -14.611 1.00 69.50 88 LEU A C 1
ATOM 678 O O . LEU A 1 88 ? 7.431 -1.511 -13.499 1.00 69.50 88 LEU A O 1
ATOM 682 N N . GLY A 1 89 ? 7.648 -1.449 -15.733 1.00 61.66 89 GLY A N 1
ATOM 683 C CA . GLY A 1 89 ? 9.108 -1.462 -15.721 1.00 61.66 89 GLY A CA 1
ATOM 684 C C . GLY A 1 89 ? 9.651 -0.217 -15.011 1.00 61.66 89 GLY A C 1
ATOM 685 O O . GLY A 1 89 ? 9.004 0.830 -15.027 1.00 61.66 89 GLY A O 1
ATOM 686 N N . ALA A 1 90 ? 10.841 -0.339 -14.408 1.00 58.41 90 ALA A N 1
ATOM 687 C CA . ALA A 1 90 ? 11.403 0.596 -13.423 1.00 58.41 90 ALA A CA 1
ATOM 688 C C . ALA A 1 90 ? 11.341 2.104 -13.745 1.00 58.41 90 ALA A C 1
ATOM 690 O O . ALA A 1 90 ? 11.382 2.907 -12.823 1.00 58.41 90 ALA A O 1
ATOM 691 N N . TRP A 1 91 ? 11.207 2.499 -15.009 1.00 57.84 91 TRP A N 1
ATOM 692 C CA . TRP A 1 91 ? 10.392 3.644 -15.430 1.00 57.84 91 TRP A CA 1
ATOM 693 C C . TRP A 1 91 ? 10.391 3.670 -16.955 1.00 57.84 91 TRP A C 1
ATOM 695 O O . TRP A 1 91 ? 11.419 3.896 -17.593 1.00 57.84 91 TRP A O 1
ATOM 705 N N . GLY A 1 92 ? 9.233 3.402 -17.547 1.00 48.31 92 GLY A N 1
ATOM 706 C CA . GLY A 1 92 ? 9.058 3.360 -18.993 1.00 48.31 92 GLY A CA 1
ATOM 707 C C . GLY A 1 92 ? 7.593 3.459 -19.387 1.00 48.31 92 GLY A C 1
ATOM 708 O O . GLY A 1 92 ? 7.131 2.667 -20.195 1.00 48.31 92 GLY A O 1
ATOM 709 N N . SER A 1 93 ? 6.843 4.385 -18.794 1.00 44.53 93 SER A N 1
ATOM 710 C CA . SER A 1 93 ? 5.540 4.776 -19.325 1.00 44.53 93 SER A CA 1
ATOM 711 C C . SER A 1 93 ? 5.245 6.209 -18.923 1.00 44.53 93 SER A C 1
ATOM 713 O O . SER A 1 93 ? 5.484 6.613 -17.786 1.00 44.53 93 SER A O 1
ATOM 715 N N . SER A 1 94 ? 4.789 6.979 -19.901 1.00 45.12 94 SER A N 1
ATOM 716 C CA . SER A 1 94 ? 4.324 8.348 -19.762 1.00 45.12 94 SER A CA 1
ATOM 717 C C . SER A 1 94 ? 3.328 8.446 -18.607 1.00 45.12 94 SER A C 1
ATOM 719 O O . SER A 1 94 ? 2.354 7.700 -18.546 1.00 45.12 94 SER A O 1
ATOM 721 N N . THR A 1 95 ? 3.584 9.368 -17.689 1.00 45.25 95 THR A N 1
ATOM 722 C CA . THR A 1 95 ? 2.667 9.785 -16.629 1.00 45.25 95 THR A CA 1
ATOM 723 C C . THR A 1 95 ? 1.293 10.071 -17.239 1.00 45.25 95 THR A C 1
ATOM 725 O O . THR A 1 95 ? 1.121 11.007 -18.015 1.00 45.25 95 THR A O 1
ATOM 728 N N . TYR A 1 96 ? 0.272 9.280 -16.907 1.00 46.81 96 TYR A N 1
ATOM 729 C CA . TYR A 1 96 ? -1.087 9.524 -17.409 1.00 46.81 96 TYR A CA 1
ATOM 730 C C . TYR A 1 96 ? -1.712 10.783 -16.783 1.00 46.81 96 TYR A C 1
ATOM 732 O O . TYR A 1 96 ? -2.719 11.298 -17.261 1.00 46.81 96 TYR A O 1
ATOM 740 N N . THR A 1 97 ? -1.098 11.347 -15.740 1.00 48.03 97 THR A N 1
ATOM 741 C CA . THR A 1 97 ? -1.379 12.711 -15.263 1.00 48.03 97 THR A CA 1
ATOM 742 C C . THR A 1 97 ? -1.005 13.799 -16.271 1.00 48.03 97 THR A C 1
ATOM 744 O O . THR A 1 97 ? -1.566 14.886 -16.189 1.00 48.03 97 THR A O 1
ATOM 747 N N . GLU A 1 98 ? -0.138 13.518 -17.251 1.00 43.75 98 GLU A N 1
ATOM 748 C CA . GLU A 1 98 ? 0.133 14.409 -18.394 1.00 43.75 98 GLU A CA 1
ATOM 749 C C . GLU A 1 98 ? -0.872 14.214 -19.543 1.00 43.75 98 GLU A C 1
ATOM 751 O O . GLU A 1 98 ? -0.929 15.016 -20.474 1.00 43.75 98 GLU A O 1
ATOM 756 N N . CYS A 1 99 ? -1.715 13.180 -19.473 1.00 43.69 99 CYS A N 1
ATOM 757 C CA . CYS A 1 99 ? -2.854 12.993 -20.364 1.00 43.69 99 CYS A CA 1
ATOM 758 C C . CYS A 1 99 ? -4.094 13.645 -19.730 1.00 43.69 99 CYS A C 1
ATOM 760 O O . CYS A 1 99 ? -4.946 12.960 -19.165 1.00 43.69 99 CYS A O 1
ATOM 762 N N . GLU A 1 100 ? -4.196 14.976 -19.824 1.00 42.62 100 GLU A N 1
ATOM 763 C CA . GLU A 1 100 ? -5.274 15.839 -19.283 1.00 42.62 100 GLU A CA 1
ATOM 764 C C . GLU A 1 100 ? -6.715 15.540 -19.787 1.00 42.62 100 GLU A C 1
ATOM 766 O O . GLU A 1 100 ? -7.565 16.427 -19.822 1.00 42.62 100 GLU A O 1
ATOM 771 N N . GLY A 1 101 ? -7.057 14.314 -20.189 1.00 46.56 101 GLY A N 1
ATOM 772 C CA . GLY A 1 101 ? -8.358 14.021 -20.802 1.00 46.56 101 GLY A CA 1
ATOM 773 C C . GLY A 1 101 ? -9.046 12.729 -20.387 1.00 46.56 101 GLY A C 1
ATOM 774 O O . GLY A 1 101 ? -10.244 12.609 -20.626 1.00 46.56 101 GLY A O 1
ATOM 775 N N . ASP A 1 102 ? -8.345 11.770 -19.779 1.00 41.38 102 ASP A N 1
ATOM 776 C CA . ASP A 1 102 ? -8.833 10.381 -19.802 1.00 41.38 102 ASP A CA 1
ATOM 777 C C . ASP A 1 102 ? -9.013 9.768 -18.384 1.00 41.38 102 ASP A C 1
ATOM 779 O O . ASP A 1 102 ? -9.744 8.792 -18.210 1.00 41.38 102 ASP A O 1
ATOM 783 N N . GLN A 1 103 ? -8.534 10.444 -17.321 1.00 46.12 103 GLN A N 1
ATOM 784 C CA . GLN A 1 103 ? -8.741 10.041 -15.909 1.00 46.12 103 GLN A CA 1
ATOM 785 C C . GLN A 1 103 ? -10.213 10.049 -15.447 1.00 46.12 103 GLN A C 1
ATOM 787 O O . GLN A 1 103 ? -10.528 9.569 -14.357 1.00 46.12 103 GLN A O 1
ATOM 792 N N . ILE A 1 104 ? -11.129 10.608 -16.247 1.00 47.12 104 ILE A N 1
ATOM 793 C CA . ILE A 1 104 ? -12.532 10.802 -15.854 1.00 47.12 104 ILE A CA 1
ATOM 794 C C . ILE A 1 104 ? -13.470 9.710 -16.403 1.00 47.12 104 ILE A C 1
ATOM 796 O O . ILE A 1 104 ? -14.562 9.558 -15.858 1.00 47.12 104 ILE A O 1
ATOM 800 N N . LEU A 1 105 ? -13.122 8.903 -17.416 1.00 44.28 105 LEU A N 1
ATOM 801 C CA . LEU A 1 105 ? -14.155 8.112 -18.114 1.00 44.28 105 LEU A CA 1
ATOM 802 C C . LEU A 1 105 ? -13.703 6.740 -18.641 1.00 44.28 105 LEU A C 1
ATOM 804 O O . LEU A 1 105 ? -13.583 6.564 -19.847 1.00 44.28 105 LEU A O 1
ATOM 808 N N . LYS A 1 106 ? -13.611 5.712 -17.780 1.00 46.22 106 LYS A N 1
ATOM 809 C CA . LYS A 1 106 ? -13.790 4.310 -18.245 1.00 46.22 106 LYS A CA 1
ATOM 810 C C . LYS A 1 106 ? -14.700 3.418 -17.404 1.00 46.22 106 LYS A C 1
ATOM 812 O O . LYS A 1 106 ? -15.156 2.402 -17.906 1.00 46.22 106 LYS A O 1
ATOM 817 N N . TRP A 1 107 ? -15.083 3.811 -16.189 1.00 41.22 107 TRP A N 1
ATOM 818 C CA . TRP A 1 107 ? -16.084 3.054 -15.418 1.00 41.22 107 TRP A CA 1
ATOM 819 C C . TRP A 1 107 ? -17.529 3.520 -15.665 1.00 41.22 107 TRP A C 1
ATOM 821 O O . TRP A 1 107 ? -18.461 2.986 -15.071 1.00 41.22 107 TRP A O 1
ATOM 831 N N . LYS A 1 108 ? -17.732 4.516 -16.542 1.00 39.03 108 LYS A N 1
ATOM 832 C CA . LYS A 1 108 ? -19.047 5.111 -16.812 1.00 39.03 108 LYS A CA 1
ATOM 833 C C . LYS A 1 108 ? -19.359 5.264 -18.301 1.00 39.03 108 LYS A C 1
ATOM 835 O O . LYS A 1 108 ? -19.814 6.321 -18.708 1.00 39.03 108 LYS A O 1
ATOM 840 N N . ASN A 1 109 ? -19.117 4.219 -19.088 1.00 35.94 109 ASN A N 1
ATOM 841 C CA . ASN A 1 109 ? -19.821 4.001 -20.354 1.00 35.94 109 ASN A CA 1
ATOM 842 C C . ASN A 1 109 ? -20.029 2.495 -20.563 1.00 35.94 109 ASN A C 1
ATOM 844 O O . ASN A 1 109 ? -19.446 1.878 -21.445 1.00 35.94 109 ASN A O 1
ATOM 848 N N . ASP A 1 110 ? -20.901 1.924 -19.730 1.00 41.09 110 ASP A N 1
ATOM 849 C CA . ASP A 1 110 ? -21.908 1.013 -20.266 1.00 41.09 110 ASP A CA 1
ATOM 850 C C . ASP A 1 110 ? -22.808 1.852 -21.182 1.00 41.09 110 ASP A C 1
ATOM 852 O O . ASP A 1 110 ? -23.538 2.733 -20.725 1.00 41.09 110 ASP A O 1
ATOM 856 N N . THR A 1 111 ? -22.727 1.629 -22.484 1.00 36.31 111 THR A N 1
ATOM 857 C CA . THR A 1 111 ? -23.845 1.855 -23.405 1.00 36.31 111 THR A CA 1
ATOM 858 C C . THR A 1 111 ? -23.660 0.898 -24.571 1.00 36.31 111 THR A C 1
ATOM 860 O O . THR A 1 111 ? -22.595 0.869 -25.187 1.00 36.31 111 THR A O 1
ATOM 863 N N . GLY A 1 112 ? -24.670 0.050 -24.772 1.00 34.72 112 GLY A N 1
ATOM 864 C CA . GLY A 1 112 ? -24.762 -0.864 -25.908 1.00 34.72 112 GLY A CA 1
ATOM 865 C C . GLY A 1 112 ? -25.108 -0.175 -27.218 1.00 34.72 112 GLY A C 1
ATOM 866 O O . GLY A 1 112 ? -25.040 1.073 -27.288 1.00 34.72 112 GLY A O 1
#

Sequence (112 aa):
ANKSIFVNSSGGTYDNYLVQNLIAEAMVNVLFGEQLKHYNGSMADFFTPRLDELLLSKNVDPQLSDALKYKIPQLECVASAADSLDILGAWGSSTYTECEGDQILKWKNDTG

Organism: NCBI:txid36148

Foldseek 3Di:
DDFDWDQFPVRDTDGVVVLVVLLVCLCVPQQVNPVLVPDQAQSCVRRQVVLVVSCVVVVHDPRSSVRCSVPSQVVVCLQQVHPGSRVCGSHDGPGCVVVVPDSPDDVPDPDD

Secondary structure (DSSP, 8-state):
----EEE-TT--EEEHHHHHHHHHHHIIIIIS-GGGGG--SBHHHHHHHHHHHHHHHTT--HHHHHHHHHHHHHHHHHHTT-S-GGGSBTT-S--GGG-TTTTT-SSS----